Protein AF-A0A958S852-F1 (afdb_monomer_lite)

Structure (mmCIF, N/CA/C/O backbone):
data_AF-A0A958S852-F1
#
_entry.id   AF-A0A958S852-F1
#
loop_
_atom_site.group_PDB
_atom_site.id
_atom_site.type_symbol
_atom_site.label_atom_id
_atom_site.label_alt_id
_atom_site.label_comp_id
_atom_site.label_asym_id
_atom_site.label_entity_id
_atom_site.label_seq_id
_atom_site.pdbx_PDB_ins_code
_atom_site.Cartn_x
_atom_site.Cartn_y
_atom_site.Cartn_z
_atom_site.occupancy
_atom_site.B_iso_or_equiv
_atom_site.auth_seq_id
_atom_site.auth_comp_id
_atom_site.auth_asym_id
_atom_site.auth_atom_id
_atom_site.pdbx_PDB_model_num
ATOM 1 N N . MET A 1 1 ? 27.160 20.686 -29.034 1.00 54.41 1 MET A N 1
ATOM 2 C CA . MET A 1 1 ? 25.926 20.322 -29.774 1.00 54.41 1 MET A CA 1
ATOM 3 C C . MET A 1 1 ? 26.175 19.845 -31.210 1.00 54.41 1 MET A C 1
ATOM 5 O O . MET A 1 1 ? 25.587 18.840 -31.578 1.00 54.41 1 MET A O 1
ATOM 9 N N . LYS A 1 2 ? 27.067 20.463 -32.007 1.00 54.06 2 LYS A N 1
ATOM 10 C CA . LYS A 1 2 ? 27.358 20.031 -33.400 1.00 54.06 2 LYS A CA 1
ATOM 11 C C . LYS A 1 2 ? 27.886 18.588 -33.536 1.00 54.06 2 LYS A C 1
ATOM 13 O O . LYS A 1 2 ? 27.502 17.888 -34.464 1.00 54.06 2 LYS A O 1
ATOM 18 N N . ASN A 1 3 ? 28.675 18.115 -32.569 1.00 55.41 3 ASN A N 1
ATOM 19 C CA . ASN A 1 3 ? 29.238 16.756 -32.592 1.00 55.41 3 ASN A CA 1
ATOM 20 C C . ASN A 1 3 ? 28.177 15.661 -32.391 1.00 55.41 3 ASN A C 1
ATOM 22 O O . ASN A 1 3 ? 28.313 14.577 -32.943 1.00 55.41 3 ASN A O 1
ATOM 26 N N . PHE A 1 4 ? 27.105 15.954 -31.645 1.00 66.19 4 PHE A N 1
ATOM 27 C CA . PHE A 1 4 ? 26.004 15.013 -31.433 1.00 66.19 4 PHE A CA 1
ATOM 28 C C . PHE A 1 4 ? 25.201 14.810 -32.721 1.00 66.19 4 PHE A C 1
ATOM 30 O O . PHE A 1 4 ? 24.897 13.682 -33.077 1.00 66.19 4 PHE A O 1
ATOM 37 N N . PHE A 1 5 ? 24.936 15.890 -33.462 1.00 67.00 5 PHE A N 1
ATOM 38 C CA . PHE A 1 5 ? 24.214 15.830 -34.735 1.00 67.00 5 PHE A CA 1
ATOM 39 C C . PHE A 1 5 ? 25.007 15.089 -35.823 1.00 67.00 5 PHE A C 1
ATOM 41 O O . PHE A 1 5 ? 24.446 14.285 -36.559 1.00 67.00 5 PHE A O 1
ATOM 48 N N . PHE A 1 6 ? 26.327 15.302 -35.884 1.00 65.06 6 PHE A N 1
ATOM 49 C CA . PHE A 1 6 ? 27.189 14.590 -36.830 1.00 65.06 6 PHE A CA 1
ATOM 50 C C . PHE A 1 6 ? 27.281 13.092 -36.509 1.00 65.06 6 PHE A C 1
ATOM 52 O O . PHE A 1 6 ? 27.194 12.267 -37.412 1.00 65.06 6 PHE A O 1
ATOM 59 N N . PHE A 1 7 ? 27.371 12.745 -35.219 1.00 63.88 7 PHE A N 1
ATOM 60 C CA . PHE A 1 7 ? 27.305 11.358 -34.760 1.00 63.88 7 PHE A CA 1
ATOM 61 C C . PHE A 1 7 ? 25.957 10.714 -35.104 1.00 63.88 7 PHE A C 1
ATOM 63 O O . PHE A 1 7 ? 25.919 9.572 -35.536 1.00 63.88 7 PHE A O 1
ATOM 70 N N . LEU A 1 8 ? 24.855 11.457 -34.985 1.00 66.62 8 LEU A N 1
ATOM 71 C CA . LEU A 1 8 ? 23.519 10.972 -35.329 1.00 66.62 8 LEU A CA 1
ATOM 72 C C . LEU A 1 8 ? 23.391 10.680 -36.834 1.00 66.62 8 LEU A C 1
ATOM 74 O O . LEU A 1 8 ? 22.874 9.630 -37.196 1.00 66.62 8 LEU A O 1
ATOM 78 N N . CYS A 1 9 ? 23.926 11.544 -37.705 1.00 63.59 9 CYS A N 1
ATOM 79 C CA . CYS A 1 9 ? 23.929 11.327 -39.158 1.00 63.59 9 CYS A CA 1
ATOM 80 C C . CYS A 1 9 ? 24.750 10.102 -39.584 1.00 63.59 9 CYS A C 1
ATOM 82 O O . CYS A 1 9 ? 24.249 9.268 -40.335 1.00 63.59 9 CYS A O 1
ATOM 84 N N . THR A 1 10 ? 25.985 9.956 -39.091 1.00 66.62 10 THR A N 1
ATOM 85 C CA . THR A 1 10 ? 26.828 8.797 -39.441 1.00 66.62 10 THR A CA 1
ATOM 86 C C . THR A 1 10 ? 26.272 7.495 -38.863 1.00 66.62 10 THR A C 1
ATOM 88 O O . THR A 1 10 ? 26.374 6.434 -39.483 1.00 66.62 10 THR A O 1
ATOM 91 N N . PHE A 1 11 ? 25.625 7.570 -37.698 1.00 66.69 11 PHE A N 1
ATOM 92 C CA . PHE A 1 11 ? 24.935 6.439 -37.089 1.00 66.69 11 PHE A CA 1
ATOM 93 C C . PHE A 1 11 ? 23.698 6.029 -37.899 1.00 66.69 11 PHE A C 1
ATOM 95 O O . PHE A 1 11 ? 23.511 4.838 -38.135 1.00 66.69 11 PHE A O 1
ATOM 102 N N . ILE A 1 12 ? 22.913 6.992 -38.403 1.00 69.88 12 ILE A N 1
ATOM 103 C CA . ILE A 1 12 ? 21.781 6.737 -39.309 1.00 69.88 12 ILE A CA 1
ATOM 104 C C . ILE A 1 12 ? 22.260 6.076 -40.606 1.00 69.88 12 ILE A C 1
ATOM 106 O O . ILE A 1 12 ? 21.684 5.073 -41.009 1.00 69.88 12 ILE A O 1
ATOM 110 N N . GLU A 1 13 ? 23.323 6.577 -41.237 1.00 72.00 13 GLU A N 1
ATOM 111 C CA . GLU A 1 13 ? 23.835 6.046 -42.510 1.00 72.00 13 GLU A CA 1
ATOM 112 C C . GLU A 1 13 ? 24.372 4.605 -42.373 1.00 72.00 13 GLU A C 1
ATOM 114 O O . GLU A 1 13 ? 24.123 3.741 -43.216 1.00 72.00 13 GLU A O 1
ATOM 119 N N . SER A 1 14 ? 25.044 4.308 -41.256 1.00 69.25 14 SER A N 1
ATOM 120 C CA . SER A 1 14 ? 25.561 2.970 -40.932 1.00 69.25 14 SER A CA 1
ATOM 121 C C . SER A 1 14 ? 24.456 1.966 -40.568 1.00 69.25 14 SER A C 1
ATOM 123 O O . SER A 1 14 ? 24.545 0.778 -40.892 1.00 69.25 14 SER A O 1
ATOM 125 N N . ILE A 1 15 ? 23.386 2.438 -39.921 1.00 65.56 15 ILE A N 1
ATOM 126 C CA . ILE A 1 15 ? 22.207 1.629 -39.590 1.00 65.56 15 ILE A CA 1
ATOM 127 C C . ILE A 1 15 ? 21.334 1.387 -40.822 1.00 65.56 15 ILE A C 1
ATOM 129 O O . ILE A 1 15 ? 20.879 0.263 -41.016 1.00 65.56 15 ILE A O 1
ATOM 133 N N . LEU A 1 16 ? 21.155 2.386 -41.690 1.00 73.38 16 LEU A N 1
ATOM 134 C CA . LEU A 1 16 ? 20.306 2.292 -42.878 1.00 73.38 16 LEU A CA 1
ATOM 135 C C . LEU A 1 16 ? 20.867 1.318 -43.929 1.00 73.38 16 LEU A C 1
ATOM 137 O O . LEU A 1 16 ? 20.099 0.605 -44.569 1.00 73.38 16 LEU A O 1
ATOM 141 N N . ASN A 1 17 ? 22.196 1.208 -44.039 1.00 76.38 17 ASN A N 1
ATOM 142 C CA . ASN A 1 17 ? 22.864 0.245 -44.927 1.00 76.38 17 ASN A CA 1
ATOM 143 C C . ASN A 1 17 ? 22.760 -1.225 -44.462 1.00 76.38 17 ASN A C 1
ATOM 145 O O . ASN A 1 17 ? 23.129 -2.134 -45.205 1.00 76.38 17 ASN A O 1
ATOM 149 N N . HIS A 1 18 ? 22.233 -1.492 -43.259 1.00 77.88 18 HIS A N 1
ATOM 150 C CA . HIS A 1 18 ? 22.014 -2.846 -42.747 1.00 77.88 18 HIS A CA 1
ATOM 151 C C . HIS A 1 18 ? 20.579 -3.024 -42.216 1.00 77.88 18 HIS A C 1
ATOM 153 O O . HIS A 1 18 ? 20.338 -2.828 -41.020 1.00 77.88 18 HIS A O 1
ATOM 159 N N . PRO A 1 19 ? 19.626 -3.497 -43.048 1.00 76.62 19 PRO A N 1
ATOM 160 C CA . PRO A 1 19 ? 18.204 -3.567 -42.687 1.00 76.62 19 PRO A CA 1
ATOM 161 C C . PRO A 1 19 ? 17.929 -4.434 -41.447 1.00 76.62 19 PRO A C 1
ATOM 163 O O . PRO A 1 19 ? 17.033 -4.139 -40.661 1.00 76.62 19 PRO A O 1
ATOM 166 N N . ILE A 1 20 ? 18.751 -5.459 -41.204 1.00 83.06 20 ILE A N 1
ATOM 167 C CA . ILE A 1 20 ? 18.640 -6.329 -40.023 1.00 83.06 20 ILE A CA 1
ATOM 168 C C . ILE A 1 20 ? 18.916 -5.558 -38.720 1.00 83.06 20 ILE A C 1
ATOM 170 O O . ILE A 1 20 ? 18.243 -5.790 -37.718 1.00 83.06 20 ILE A O 1
ATOM 174 N N . LYS A 1 21 ? 19.866 -4.611 -38.716 1.00 82.38 21 LYS A N 1
ATOM 175 C CA . LYS A 1 21 ? 20.180 -3.805 -37.523 1.00 82.38 21 LYS A CA 1
ATOM 176 C C . LYS A 1 21 ? 19.050 -2.823 -37.203 1.00 82.38 21 LYS A C 1
ATOM 178 O O . LYS A 1 21 ? 18.729 -2.636 -36.033 1.00 82.38 21 LYS A O 1
ATOM 183 N N . VAL A 1 22 ? 18.413 -2.259 -38.234 1.00 83.50 22 VAL A N 1
ATOM 184 C CA . VAL A 1 22 ? 17.230 -1.389 -38.098 1.00 83.50 22 VAL A CA 1
ATOM 185 C C . VAL A 1 22 ? 16.071 -2.147 -37.459 1.00 83.50 22 VAL A C 1
ATOM 187 O O . VAL A 1 22 ? 15.443 -1.634 -36.537 1.00 83.50 22 VAL A O 1
ATOM 190 N N . ILE A 1 23 ? 15.809 -3.377 -37.915 1.00 84.69 23 ILE A N 1
ATOM 191 C CA . ILE A 1 23 ? 14.730 -4.216 -37.377 1.00 84.69 23 ILE A CA 1
ATOM 192 C C . ILE A 1 23 ? 14.952 -4.482 -35.888 1.00 84.69 23 ILE A C 1
ATOM 194 O O . ILE A 1 23 ? 14.036 -4.274 -35.098 1.00 84.69 23 ILE A O 1
ATOM 198 N N . TRP A 1 24 ? 16.166 -4.865 -35.482 1.00 88.44 24 TRP A N 1
ATOM 199 C CA . TRP A 1 24 ? 16.479 -5.081 -34.066 1.00 88.44 24 TRP A CA 1
ATOM 200 C C . TRP A 1 24 ? 16.357 -3.811 -33.226 1.00 88.44 24 TRP A C 1
ATOM 202 O O . TRP A 1 24 ? 15.833 -3.870 -32.118 1.00 88.44 24 TRP A O 1
ATOM 212 N N . LEU A 1 25 ? 16.790 -2.662 -33.748 1.00 86.25 25 LEU A N 1
ATOM 213 C CA . LEU A 1 25 ? 16.666 -1.381 -33.055 1.00 86.25 25 LEU A CA 1
ATOM 214 C C . LEU A 1 25 ? 15.196 -0.976 -32.869 1.00 86.25 25 LEU A C 1
ATOM 216 O O . LEU A 1 25 ? 14.805 -0.564 -31.780 1.00 86.25 25 LEU A O 1
ATOM 220 N N . CYS A 1 26 ? 14.379 -1.120 -33.914 1.00 85.62 26 CYS A N 1
ATOM 221 C CA . CYS A 1 26 ? 12.953 -0.811 -33.872 1.00 85.62 26 CYS A CA 1
ATOM 222 C C . CYS A 1 26 ? 12.206 -1.763 -32.928 1.00 85.62 26 CYS A C 1
ATOM 224 O O . CYS A 1 26 ? 11.393 -1.321 -32.122 1.00 85.62 26 CYS A O 1
ATOM 226 N N . LEU A 1 27 ? 12.545 -3.055 -32.960 1.00 88.75 27 LEU A N 1
ATOM 227 C CA . LEU A 1 27 ? 11.972 -4.066 -32.075 1.00 88.75 27 LEU A CA 1
ATOM 228 C C . LEU A 1 27 ? 12.349 -3.806 -30.615 1.00 88.75 27 LEU A C 1
ATOM 230 O O . LEU A 1 27 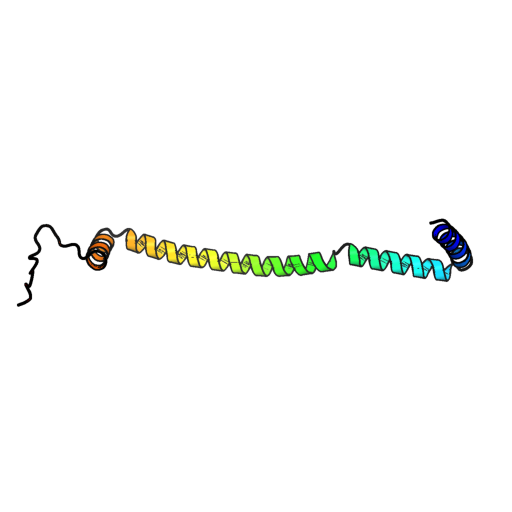? 11.483 -3.853 -29.748 1.00 88.75 27 LEU A O 1
ATOM 234 N N . LEU A 1 28 ? 13.610 -3.460 -30.346 1.00 91.56 28 LEU A N 1
ATOM 235 C CA . LEU A 1 28 ? 14.060 -3.060 -29.015 1.00 91.56 28 LEU A CA 1
ATOM 236 C C . LEU A 1 28 ? 13.299 -1.820 -28.528 1.00 91.56 28 LEU A C 1
ATOM 238 O O . LEU A 1 28 ? 12.816 -1.798 -27.401 1.00 91.56 28 LEU A O 1
ATOM 242 N N . PHE A 1 29 ? 13.155 -0.805 -29.379 1.00 89.94 29 PHE A N 1
ATOM 243 C CA . PHE A 1 29 ? 12.456 0.426 -29.022 1.00 89.94 29 PHE A CA 1
ATOM 244 C C . PHE A 1 29 ? 10.964 0.187 -28.767 1.00 89.94 29 PHE A C 1
ATOM 246 O O . PHE A 1 29 ? 10.435 0.670 -27.771 1.00 89.94 29 PHE A O 1
ATOM 253 N N . ALA A 1 30 ? 10.302 -0.612 -29.607 1.00 86.62 30 ALA A N 1
ATOM 254 C CA . ALA A 1 30 ? 8.913 -1.020 -29.417 1.00 86.62 30 ALA A CA 1
ATOM 255 C C . ALA A 1 30 ? 8.729 -1.836 -28.130 1.00 86.62 30 ALA A C 1
ATOM 257 O O . ALA A 1 30 ? 7.774 -1.614 -27.393 1.00 86.62 30 ALA A O 1
ATOM 258 N N . PHE A 1 31 ? 9.666 -2.735 -27.820 1.00 86.88 31 PHE A N 1
ATOM 259 C CA . PHE A 1 31 ? 9.638 -3.533 -26.597 1.00 86.88 31 PHE A CA 1
A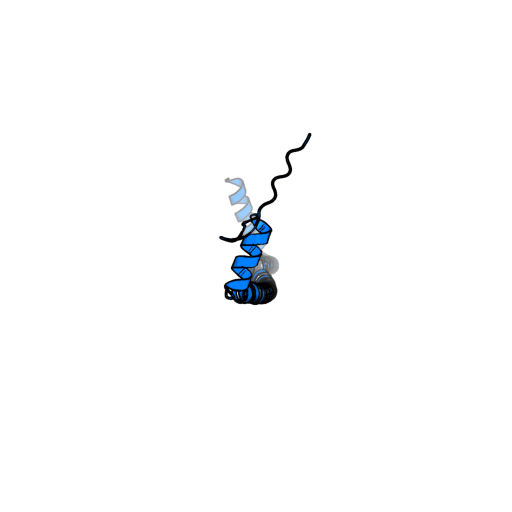TOM 260 C C . PHE A 1 31 ? 9.807 -2.666 -25.344 1.00 86.88 31 PHE A C 1
ATOM 262 O O . PHE A 1 31 ? 9.070 -2.828 -24.374 1.00 86.88 31 PHE A O 1
ATOM 269 N N . ILE A 1 32 ? 10.726 -1.695 -25.382 1.00 88.00 32 ILE A N 1
ATOM 270 C CA . ILE A 1 32 ? 10.893 -0.705 -24.310 1.00 88.00 32 ILE A CA 1
ATOM 271 C C . ILE A 1 32 ? 9.625 0.135 -24.157 1.00 88.00 32 ILE A C 1
ATOM 273 O O . ILE A 1 32 ? 9.191 0.349 -23.032 1.00 88.00 32 ILE A O 1
ATOM 277 N N . ASN A 1 33 ? 9.021 0.586 -25.259 1.00 84.06 33 ASN A N 1
ATOM 278 C CA . ASN A 1 33 ? 7.801 1.393 -25.233 1.00 84.06 33 ASN A CA 1
ATOM 279 C C . ASN A 1 33 ? 6.630 0.615 -24.609 1.00 84.06 33 ASN A C 1
ATOM 281 O O . ASN A 1 33 ? 5.987 1.108 -23.693 1.00 84.06 33 ASN A O 1
ATOM 285 N N . LEU A 1 34 ? 6.456 -0.650 -25.001 1.00 82.25 34 LEU A N 1
ATOM 286 C CA . LEU A 1 34 ? 5.432 -1.545 -24.457 1.00 82.25 34 LEU A CA 1
ATOM 287 C C . LEU A 1 34 ? 5.612 -1.812 -22.952 1.00 82.25 34 LEU A C 1
ATOM 289 O O . LEU A 1 34 ? 4.638 -1.911 -22.207 1.00 82.25 34 LEU A O 1
ATOM 293 N N . ILE A 1 35 ? 6.860 -1.938 -22.490 1.00 81.94 35 ILE A N 1
ATOM 294 C CA . ILE A 1 35 ? 7.168 -2.078 -21.060 1.00 81.94 35 ILE A CA 1
ATOM 295 C C . ILE A 1 35 ? 6.948 -0.749 -20.323 1.00 81.94 35 ILE A C 1
ATOM 297 O O . ILE A 1 35 ? 6.422 -0.748 -19.209 1.00 81.94 35 ILE A O 1
ATOM 301 N N . ALA A 1 36 ? 7.328 0.375 -20.936 1.00 75.06 36 ALA A N 1
ATOM 302 C CA . ALA A 1 36 ? 7.205 1.716 -20.370 1.00 75.06 36 ALA A CA 1
ATOM 303 C C . ALA A 1 36 ? 5.749 2.193 -20.262 1.00 75.06 36 ALA A C 1
ATOM 305 O O . ALA A 1 36 ? 5.425 2.876 -19.293 1.00 75.06 36 ALA A O 1
ATOM 306 N N . ASP A 1 37 ? 4.867 1.765 -21.173 1.00 75.75 37 ASP A N 1
ATOM 307 C CA . ASP A 1 37 ? 3.414 1.985 -21.093 1.00 75.75 37 ASP A CA 1
ATOM 308 C C . ASP A 1 37 ? 2.812 1.428 -19.797 1.00 75.75 37 ASP A C 1
ATOM 310 O O . ASP A 1 37 ? 1.685 1.751 -19.427 1.00 75.75 37 ASP A O 1
ATOM 314 N N . GLY A 1 38 ? 3.553 0.584 -19.071 1.00 71.12 38 GLY A N 1
ATOM 315 C CA . GLY A 1 38 ? 3.222 0.233 -17.698 1.00 71.12 38 GLY A CA 1
ATOM 316 C C . GLY A 1 38 ? 1.975 -0.637 -17.582 1.00 71.12 38 GLY A C 1
ATOM 317 O O . GLY A 1 38 ? 1.566 -0.934 -16.467 1.00 71.12 38 GLY A O 1
ATOM 318 N N . THR A 1 39 ? 1.407 -1.111 -18.695 1.00 77.94 39 THR A N 1
ATOM 319 C CA . THR A 1 39 ? 0.195 -1.949 -18.739 1.00 77.94 39 THR A CA 1
ATOM 320 C C . THR A 1 39 ? 0.314 -3.171 -17.825 1.00 77.94 39 THR A C 1
ATOM 322 O O . THR A 1 39 ? -0.612 -3.488 -17.081 1.00 77.94 39 THR A O 1
ATOM 325 N N . LEU A 1 40 ? 1.479 -3.826 -17.802 1.00 71.88 40 LEU A N 1
ATOM 326 C CA . LEU A 1 40 ? 1.729 -4.978 -16.926 1.00 71.88 40 LEU A CA 1
ATOM 327 C C . LEU A 1 40 ? 1.772 -4.584 -15.440 1.00 71.88 40 LEU A C 1
ATOM 329 O O . LEU A 1 40 ? 1.238 -5.294 -14.588 1.00 71.88 40 LEU A O 1
ATOM 333 N N . ILE A 1 41 ? 2.364 -3.429 -15.130 1.00 77.50 41 ILE A N 1
ATOM 334 C CA . ILE A 1 41 ? 2.446 -2.882 -13.767 1.00 77.50 41 ILE A CA 1
ATOM 335 C C . ILE A 1 41 ? 1.054 -2.433 -13.297 1.00 77.50 41 ILE A C 1
ATOM 337 O O . ILE A 1 41 ? 0.663 -2.657 -12.150 1.00 77.50 41 ILE A O 1
ATOM 341 N N . GLN A 1 42 ? 0.272 -1.840 -14.195 1.00 79.38 42 GLN A N 1
ATOM 342 C CA . GLN A 1 42 ? -1.077 -1.364 -13.933 1.00 79.38 42 GLN A CA 1
ATOM 343 C C . GLN A 1 42 ? -2.027 -2.537 -13.682 1.00 79.38 42 GLN A C 1
ATOM 345 O O . GLN A 1 42 ? -2.781 -2.510 -12.715 1.00 79.38 42 GLN A O 1
ATOM 350 N N . LEU A 1 43 ? -1.914 -3.617 -14.460 1.00 79.12 43 LEU A N 1
ATOM 351 C CA . LEU A 1 43 ? -2.702 -4.832 -14.260 1.00 79.12 43 LEU A CA 1
ATOM 352 C C . LEU A 1 43 ? -2.375 -5.513 -12.921 1.00 79.12 43 LEU A C 1
ATOM 354 O O . LEU A 1 43 ? -3.278 -5.916 -12.185 1.00 79.12 43 LEU A O 1
ATOM 358 N N . TRP A 1 44 ? -1.089 -5.595 -12.565 1.00 79.88 44 TRP A N 1
ATOM 359 C CA . TRP A 1 44 ? -0.668 -6.178 -11.290 1.00 79.88 44 TRP A CA 1
ATOM 360 C C . TRP A 1 44 ? -1.103 -5.332 -10.086 1.00 79.88 44 TRP A C 1
ATOM 362 O O . TRP A 1 44 ? -1.606 -5.867 -9.094 1.00 79.88 44 TRP A O 1
ATOM 372 N N . SER A 1 45 ? -0.968 -4.006 -10.182 1.00 81.31 45 SER A N 1
ATOM 373 C CA . SER A 1 45 ? -1.422 -3.097 -9.126 1.00 81.31 45 SER A CA 1
ATOM 374 C C . SER A 1 45 ? -2.946 -3.096 -8.984 1.00 81.31 45 SER A C 1
ATOM 376 O O . SER A 1 45 ? -3.438 -3.073 -7.860 1.00 81.31 45 SER A O 1
ATOM 378 N N . LEU A 1 46 ? -3.704 -3.228 -10.079 1.00 81.88 46 LEU A N 1
ATOM 379 C CA . LEU A 1 46 ? -5.165 -3.306 -10.047 1.00 81.88 46 LEU A CA 1
ATOM 380 C C . LEU A 1 46 ? -5.658 -4.531 -9.264 1.00 81.88 46 LEU A C 1
ATOM 382 O O . LEU A 1 46 ? -6.537 -4.398 -8.413 1.00 81.88 46 LEU A O 1
ATOM 386 N N . ASN A 1 47 ? -5.050 -5.701 -9.481 1.00 82.00 47 ASN A N 1
ATOM 387 C CA . ASN A 1 47 ? -5.418 -6.912 -8.745 1.00 82.00 47 ASN A CA 1
ATOM 388 C C . ASN A 1 47 ? -5.089 -6.800 -7.244 1.00 82.00 47 ASN A C 1
ATOM 390 O O . ASN A 1 47 ? -5.898 -7.160 -6.391 1.00 82.00 47 ASN A O 1
ATOM 394 N N . ARG A 1 48 ? -3.929 -6.223 -6.904 1.00 81.62 48 ARG A N 1
ATOM 395 C CA . ARG A 1 48 ? -3.560 -5.937 -5.506 1.00 81.62 48 ARG A CA 1
ATOM 396 C C . ARG A 1 48 ? -4.483 -4.912 -4.849 1.00 81.62 48 ARG A C 1
ATOM 398 O O . ARG A 1 48 ? -4.780 -5.022 -3.661 1.00 81.62 48 ARG A O 1
ATOM 405 N N . ASN A 1 49 ? -4.945 -3.922 -5.605 1.00 83.88 49 ASN A N 1
ATOM 406 C CA . ASN A 1 49 ? -5.862 -2.905 -5.104 1.00 83.88 49 ASN A CA 1
ATOM 407 C C . ASN A 1 49 ? -7.244 -3.492 -4.799 1.00 83.88 49 ASN A C 1
ATOM 409 O O . ASN A 1 49 ? -7.841 -3.111 -3.796 1.00 83.88 49 ASN A O 1
ATOM 413 N N . LEU A 1 50 ? -7.722 -4.457 -5.591 1.00 83.75 50 LEU A N 1
ATOM 414 C CA . LEU A 1 50 ? -8.965 -5.175 -5.295 1.00 83.75 50 LEU A CA 1
ATOM 415 C C . LEU A 1 50 ? -8.890 -5.936 -3.965 1.00 83.75 50 LEU A C 1
ATOM 417 O O . LEU A 1 50 ? -9.791 -5.806 -3.139 1.00 83.75 50 LEU A O 1
ATOM 421 N N . GLU A 1 51 ? -7.797 -6.663 -3.726 1.00 85.62 51 GLU A N 1
ATOM 422 C CA . GLU A 1 51 ? -7.563 -7.402 -2.475 1.00 85.62 51 GLU A CA 1
ATOM 423 C C . GLU A 1 51 ? -7.535 -6.462 -1.252 1.00 85.62 51 GLU A C 1
ATOM 425 O O . GLU A 1 51 ? -8.169 -6.721 -0.223 1.00 85.62 51 GLU A O 1
ATOM 430 N N . ARG A 1 52 ? -6.867 -5.306 -1.383 1.00 87.12 52 ARG A N 1
ATOM 431 C CA . ARG A 1 52 ? -6.846 -4.269 -0.339 1.00 87.12 52 ARG A CA 1
ATOM 432 C C . ARG A 1 52 ? -8.231 -3.688 -0.075 1.00 87.12 52 ARG A C 1
ATOM 434 O O . ARG A 1 52 ? -8.647 -3.626 1.076 1.00 87.12 52 ARG A O 1
ATOM 441 N N . LEU A 1 53 ? -8.962 -3.301 -1.120 1.00 85.75 53 LEU A N 1
ATOM 442 C CA . LEU A 1 53 ? -10.297 -2.711 -0.984 1.00 85.75 53 LEU A CA 1
ATOM 443 C C . LEU A 1 53 ? -11.295 -3.680 -0.345 1.00 85.75 53 LEU A C 1
ATOM 445 O O . LEU A 1 53 ? -12.111 -3.266 0.479 1.00 85.75 53 LEU A O 1
ATOM 449 N N . GLN A 1 54 ? -11.219 -4.969 -0.677 1.00 89.00 54 GLN A N 1
ATOM 450 C CA . GLN A 1 54 ? -12.030 -5.994 -0.021 1.00 89.00 54 GLN A CA 1
ATOM 451 C C . GLN A 1 54 ? -11.711 -6.093 1.472 1.00 89.00 54 GLN A C 1
ATOM 453 O O . GLN A 1 54 ? -12.631 -6.125 2.290 1.00 89.00 54 GLN A O 1
ATOM 458 N N . THR A 1 55 ? -10.428 -6.076 1.830 1.00 90.00 55 THR A N 1
ATOM 459 C CA . THR A 1 55 ? -9.983 -6.139 3.229 1.00 90.00 55 THR A CA 1
ATOM 460 C C . THR A 1 55 ? -10.443 -4.914 4.023 1.00 90.00 55 THR A C 1
ATOM 462 O O . THR A 1 55 ? -11.026 -5.057 5.097 1.00 90.00 55 THR A O 1
ATOM 465 N N . GLU A 1 56 ? -10.276 -3.712 3.469 1.00 87.50 56 GLU A N 1
ATOM 466 C CA . GLU A 1 56 ? -10.746 -2.468 4.092 1.00 87.50 56 GLU A CA 1
ATOM 467 C C . GLU A 1 56 ? -12.272 -2.450 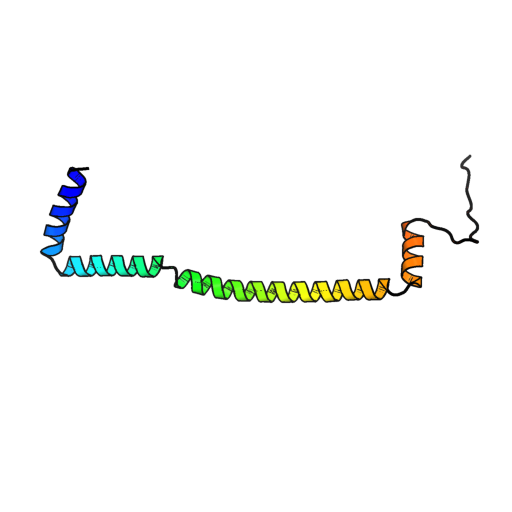4.242 1.00 87.50 56 GLU A C 1
ATOM 469 O O . GLU A 1 56 ? -12.794 -2.082 5.291 1.00 87.50 56 GLU A O 1
ATOM 474 N N . THR A 1 57 ? -13.012 -2.939 3.242 1.00 87.00 57 THR A N 1
ATOM 475 C CA . THR A 1 57 ? -14.478 -3.036 3.326 1.00 87.00 57 THR A CA 1
ATOM 476 C C . THR A 1 57 ? -14.920 -3.955 4.466 1.00 87.00 57 THR A C 1
ATOM 478 O O . THR A 1 57 ? -15.882 -3.648 5.170 1.00 87.00 57 THR A O 1
ATOM 481 N N . GLN A 1 58 ? -14.234 -5.083 4.668 1.00 89.69 58 GLN A N 1
ATOM 482 C CA . GLN A 1 58 ? -14.532 -5.990 5.779 1.00 89.69 58 GLN A CA 1
ATOM 483 C C . GLN A 1 58 ? -14.222 -5.3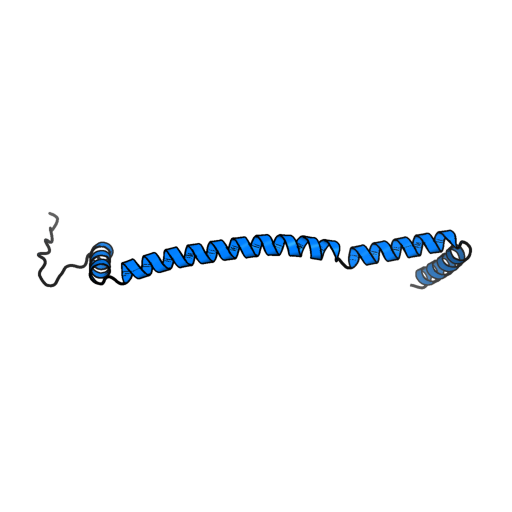42 7.131 1.00 89.69 58 GLN A C 1
ATOM 485 O O . GLN A 1 58 ? -15.045 -5.406 8.044 1.00 89.69 58 GLN A O 1
ATOM 490 N N . LYS A 1 59 ? -13.087 -4.647 7.239 1.00 90.88 59 LYS A N 1
ATOM 491 C CA . LYS A 1 59 ? -12.689 -3.934 8.456 1.00 90.88 59 LYS A CA 1
ATOM 492 C C . LYS A 1 59 ? -13.689 -2.840 8.835 1.00 90.88 59 LYS A C 1
ATOM 494 O O . LYS A 1 59 ? -14.133 -2.786 9.978 1.00 90.88 59 LYS A O 1
ATOM 499 N N . VAL A 1 60 ? -14.108 -2.021 7.870 1.00 88.06 60 VAL A N 1
ATOM 500 C CA . VAL A 1 60 ? -15.112 -0.967 8.088 1.00 88.06 60 VAL A CA 1
ATOM 501 C C . VAL A 1 60 ? -16.453 -1.565 8.515 1.00 88.06 60 VAL A C 1
ATOM 503 O O . VAL A 1 60 ? -17.099 -1.042 9.419 1.00 88.06 60 VAL A O 1
ATOM 506 N N . LYS A 1 61 ? -16.873 -2.694 7.927 1.00 88.50 61 LYS A N 1
ATOM 507 C CA . LYS A 1 61 ? -18.094 -3.394 8.357 1.00 88.50 61 LYS A CA 1
ATOM 508 C C . LYS A 1 61 ? -18.003 -3.889 9.799 1.00 88.50 61 LYS A C 1
ATOM 510 O O . LYS A 1 61 ? -18.975 -3.743 10.532 1.00 88.50 61 LYS A O 1
ATOM 515 N N . GLN A 1 62 ? -16.866 -4.448 10.207 1.00 88.06 62 GLN A N 1
ATOM 516 C CA . GLN A 1 62 ? -16.660 -4.895 11.588 1.00 88.06 62 GLN A CA 1
ATOM 517 C C . GLN A 1 62 ? -16.716 -3.726 12.575 1.00 88.06 62 GLN A C 1
ATOM 519 O O . GLN A 1 62 ? -17.458 -3.800 13.551 1.00 88.06 62 GLN A O 1
ATOM 524 N N . GLN A 1 63 ? -16.035 -2.621 12.269 1.00 86.88 63 GLN A N 1
ATOM 525 C CA . GLN A 1 63 ? -16.095 -1.399 13.07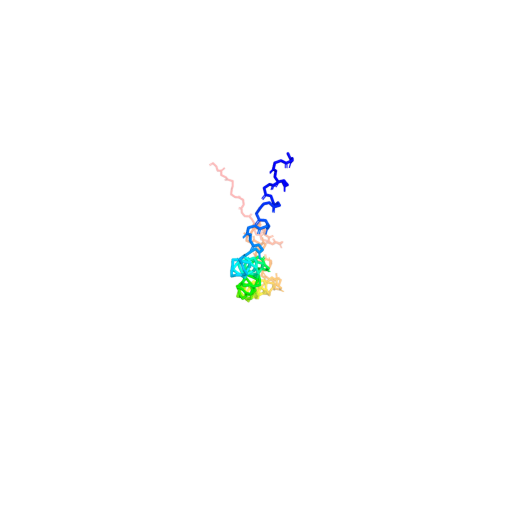7 1.00 86.88 63 GLN A CA 1
ATOM 526 C C . GLN A 1 63 ? -17.524 -0.857 13.188 1.00 86.88 63 GLN A C 1
ATOM 528 O O . GLN A 1 63 ? -17.946 -0.406 14.245 1.00 86.88 63 GLN A O 1
ATOM 533 N N . LEU A 1 64 ? -18.308 -0.938 12.111 1.00 82.62 64 LEU A N 1
ATOM 534 C CA . LEU A 1 64 ? -19.697 -0.490 12.119 1.00 82.62 64 LEU A CA 1
ATOM 535 C C . LEU A 1 64 ? -20.596 -1.367 13.005 1.00 82.62 64 LEU A C 1
ATOM 537 O O . LEU A 1 64 ? -21.537 -0.858 13.609 1.00 82.62 64 LEU A O 1
ATOM 541 N N . VAL A 1 65 ? -20.322 -2.672 13.088 1.00 86.44 65 VAL A N 1
ATOM 542 C CA . VAL A 1 65 ? -21.025 -3.591 14.000 1.00 86.44 65 VAL A CA 1
ATOM 543 C C . VAL A 1 65 ? -20.656 -3.303 15.453 1.00 86.44 65 VAL A C 1
ATOM 545 O O . VAL A 1 65 ? -21.551 -3.234 16.291 1.00 86.44 65 VAL A O 1
ATOM 548 N N . GLU A 1 66 ? -19.375 -3.088 15.741 1.00 83.44 66 GLU A N 1
ATOM 549 C CA . GLU A 1 66 ? -18.881 -2.742 17.079 1.00 83.44 66 GLU A CA 1
ATOM 550 C C . GLU A 1 66 ? -19.501 -1.431 17.578 1.00 83.44 66 GLU A C 1
ATOM 552 O O . GLU A 1 66 ? -20.182 -1.415 18.602 1.00 83.44 66 GLU A O 1
ATOM 557 N N . VAL A 1 67 ? -19.409 -0.369 16.771 1.00 80.12 67 VAL A N 1
ATOM 558 C CA . VAL A 1 67 ? -19.992 0.942 17.089 1.00 80.12 67 VAL A CA 1
ATOM 559 C C . VAL A 1 67 ? -21.512 0.859 17.250 1.00 80.12 67 VAL A C 1
ATOM 561 O O . VAL A 1 67 ? -22.072 1.504 18.132 1.00 80.12 67 VAL A O 1
ATOM 564 N N . ARG A 1 68 ? -22.216 0.053 16.443 1.00 75.75 68 ARG A N 1
ATOM 565 C CA . ARG A 1 68 ? -23.659 -0.173 16.644 1.00 75.75 68 ARG A CA 1
ATOM 566 C C . ARG A 1 68 ? -23.962 -0.898 17.950 1.00 75.75 68 ARG A C 1
ATOM 568 O O . ARG A 1 68 ? -24.947 -0.550 18.590 1.00 75.75 68 ARG A O 1
ATOM 575 N N . GLY A 1 69 ? -23.147 -1.876 18.337 1.00 74.69 69 GLY A N 1
ATOM 576 C CA . GLY A 1 69 ? -23.275 -2.554 19.625 1.00 74.69 69 GLY A CA 1
ATOM 577 C C . GLY A 1 69 ? -23.106 -1.585 20.794 1.00 74.69 69 GLY A C 1
ATOM 578 O O . GLY A 1 69 ? -23.884 -1.630 21.745 1.00 74.69 69 GLY A O 1
ATOM 579 N N . ASP A 1 70 ? -22.157 -0.658 20.693 1.00 70.25 70 ASP A N 1
ATOM 580 C CA . ASP A 1 70 ? -21.933 0.371 21.709 1.00 70.25 70 ASP A CA 1
ATOM 581 C C . ASP A 1 70 ? -23.064 1.399 21.758 1.00 70.25 70 ASP A C 1
ATOM 583 O O . ASP A 1 70 ? -23.523 1.749 22.843 1.00 70.25 70 ASP A O 1
ATOM 587 N N . ILE A 1 71 ? -23.591 1.821 20.603 1.00 69.19 71 ILE A N 1
ATOM 588 C CA . ILE A 1 71 ? -24.787 2.674 20.540 1.00 69.19 71 ILE A CA 1
ATOM 589 C C . ILE A 1 71 ? -25.988 1.958 21.157 1.00 69.19 71 ILE A C 1
ATOM 591 O O . ILE A 1 71 ? -26.771 2.588 21.859 1.00 69.19 71 ILE A O 1
ATOM 595 N N . GLN A 1 72 ? -26.148 0.655 20.925 1.00 64.94 72 GLN A N 1
ATOM 596 C CA . GLN A 1 72 ? -27.267 -0.107 21.471 1.00 64.94 72 GLN A CA 1
ATOM 597 C C . GLN A 1 72 ? -27.184 -0.229 22.999 1.00 64.94 72 GLN A C 1
ATOM 599 O O . GLN A 1 72 ? -28.209 -0.121 23.660 1.00 64.94 72 GLN A O 1
ATOM 604 N N . LYS A 1 73 ? -25.975 -0.352 23.560 1.00 61.03 73 LYS A N 1
ATOM 605 C CA . LYS A 1 73 ? -25.734 -0.270 25.012 1.00 61.03 73 LYS A CA 1
ATOM 606 C C . LYS A 1 73 ? -25.948 1.143 25.562 1.00 61.03 73 LYS A C 1
ATOM 608 O O . LYS A 1 73 ? -26.501 1.299 26.638 1.00 61.03 73 LYS A O 1
ATOM 613 N N . ALA A 1 74 ? -25.535 2.171 24.822 1.00 59.22 74 ALA A N 1
ATOM 614 C CA . ALA A 1 74 ? -25.724 3.572 25.202 1.00 59.22 74 ALA A CA 1
ATOM 615 C C . ALA A 1 74 ? -27.166 4.072 25.002 1.00 59.22 74 ALA A C 1
ATOM 617 O O . ALA A 1 74 ? -27.518 5.133 25.498 1.00 59.22 74 ALA A O 1
ATOM 618 N N . SER A 1 75 ? -28.003 3.342 24.263 1.00 60.91 75 SER A N 1
ATOM 619 C CA . SER A 1 75 ? -29.418 3.686 24.073 1.00 60.91 75 SER A CA 1
ATOM 620 C C . SER A 1 75 ? -30.286 3.271 25.262 1.00 60.91 75 SER A C 1
ATOM 622 O O . SER A 1 75 ? -31.460 3.634 25.290 1.00 60.91 75 SER A O 1
ATOM 624 N N . ASP A 1 76 ? -29.729 2.523 26.220 1.00 65.06 76 ASP A N 1
ATOM 625 C CA . ASP A 1 76 ? -30.396 2.168 27.467 1.00 65.06 76 ASP A CA 1
ATOM 626 C C . ASP A 1 76 ? -30.075 3.245 28.528 1.00 65.06 76 ASP A C 1
ATOM 628 O O . ASP A 1 76 ? -28.921 3.351 28.964 1.00 65.06 76 ASP A O 1
ATOM 632 N N . PRO A 1 77 ? -31.034 4.119 28.893 1.00 65.38 77 PRO A N 1
ATOM 633 C CA . PRO A 1 77 ? -30.775 5.268 29.764 1.00 65.38 77 PRO A CA 1
ATOM 634 C C . PRO A 1 77 ? -30.240 4.864 31.144 1.00 65.38 77 PRO A C 1
ATOM 636 O O . PRO A 1 77 ? -29.369 5.552 31.676 1.00 65.38 77 PRO A O 1
ATOM 639 N N . ASP A 1 78 ? -30.659 3.708 31.661 1.00 67.75 78 ASP A N 1
ATOM 640 C CA . ASP A 1 78 ? -30.196 3.179 32.947 1.00 67.75 78 ASP A CA 1
ATOM 641 C C . ASP A 1 78 ? -28.698 2.804 32.909 1.00 67.75 78 ASP A C 1
ATOM 643 O O . ASP A 1 78 ? -27.967 2.992 33.885 1.00 67.75 78 ASP A O 1
ATOM 647 N N . PHE A 1 79 ? -28.196 2.340 31.756 1.00 67.00 79 PHE A N 1
ATOM 648 C CA . PHE A 1 79 ? -26.782 1.994 31.568 1.00 67.00 79 PHE A CA 1
ATOM 649 C C . PHE A 1 79 ? -25.889 3.236 31.454 1.00 67.00 79 PHE A C 1
ATOM 651 O O . PHE A 1 79 ? -24.767 3.254 31.969 1.00 67.00 79 PHE A O 1
ATOM 658 N N . LEU A 1 80 ? -26.384 4.294 30.802 1.00 66.19 80 LEU A N 1
ATOM 659 C CA . LEU A 1 80 ? -25.700 5.588 30.746 1.00 66.19 80 LEU A CA 1
ATOM 660 C C . LEU A 1 80 ? -25.595 6.227 32.130 1.00 66.19 80 LEU A C 1
ATOM 662 O O . LEU A 1 80 ? -24.530 6.736 32.483 1.00 66.19 80 LEU A O 1
ATOM 666 N N . GLU A 1 81 ? -26.673 6.181 32.912 1.00 68.44 81 GLU A N 1
ATOM 667 C CA . GLU A 1 81 ? -26.688 6.723 34.267 1.00 68.44 81 GLU A CA 1
ATOM 668 C C . GLU A 1 81 ? -25.694 5.976 35.161 1.00 68.44 81 GLU A C 1
ATOM 670 O O . GLU A 1 81 ? -24.907 6.609 35.862 1.00 68.44 81 GLU A O 1
ATOM 675 N N . GLN A 1 82 ? -25.643 4.643 35.069 1.00 72.81 82 GLN A N 1
ATOM 676 C CA . GLN A 1 82 ? -24.686 3.833 35.820 1.00 72.81 82 GLN A CA 1
ATOM 677 C C . GLN A 1 82 ? -23.226 4.113 35.422 1.00 72.81 82 GLN A C 1
ATOM 679 O O . GLN A 1 82 ? -22.388 4.319 36.300 1.00 72.81 82 GLN A O 1
ATOM 684 N N . GLN A 1 83 ? -22.910 4.205 34.124 1.00 70.75 83 GLN A N 1
ATOM 685 C CA . GLN A 1 83 ? -21.550 4.549 33.689 1.00 70.75 83 GLN A CA 1
ATOM 686 C C . GLN A 1 83 ? -21.144 5.982 34.047 1.00 70.75 83 GLN A C 1
ATOM 688 O O . GLN A 1 83 ? -19.977 6.226 34.359 1.00 70.75 83 GLN A O 1
ATOM 693 N N . ALA A 1 84 ? -22.074 6.939 34.015 1.00 73.75 84 ALA A N 1
ATOM 694 C CA . ALA A 1 84 ? -21.803 8.297 34.474 1.00 73.75 84 ALA A CA 1
ATOM 695 C C . ALA A 1 84 ? -21.518 8.321 35.985 1.00 73.75 84 ALA A C 1
ATOM 697 O O . ALA A 1 84 ? -20.574 8.985 36.413 1.00 73.75 84 ALA A O 1
ATOM 698 N N . ARG A 1 85 ? -22.271 7.537 36.768 1.00 74.38 85 ARG A N 1
ATOM 699 C CA . ARG A 1 85 ? -22.072 7.350 38.211 1.00 74.38 85 ARG A CA 1
ATOM 700 C C . ARG A 1 85 ? -20.671 6.830 38.525 1.00 74.38 85 ARG A C 1
ATOM 702 O O . ARG A 1 85 ? -19.940 7.452 39.285 1.00 74.38 85 ARG A O 1
ATOM 709 N N . GLU A 1 86 ? -20.272 5.742 37.869 1.00 75.88 86 GLU A N 1
ATOM 710 C CA . GLU A 1 86 ? -18.979 5.084 38.097 1.00 75.88 86 GLU A CA 1
ATOM 711 C C . GLU A 1 86 ? -17.785 5.929 37.633 1.00 75.88 86 GLU A C 1
ATOM 713 O O . GLU A 1 86 ? -16.723 5.901 38.252 1.00 75.88 86 GLU A O 1
ATOM 718 N N . ARG A 1 87 ? -17.929 6.682 36.535 1.00 76.38 87 ARG A N 1
ATOM 719 C CA . ARG A 1 87 ? -16.808 7.411 35.924 1.00 76.38 87 ARG A CA 1
ATOM 720 C C . ARG A 1 87 ? -16.595 8.812 36.492 1.00 76.38 87 ARG A C 1
ATOM 722 O O . ARG A 1 87 ? -15.476 9.317 36.423 1.00 76.38 87 ARG A O 1
ATOM 729 N N . PHE A 1 88 ? -17.649 9.438 37.006 1.00 76.94 88 PHE A N 1
ATOM 730 C CA . PHE A 1 88 ? -17.611 10.805 37.531 1.00 76.94 88 PHE A CA 1
ATOM 731 C C . PHE A 1 88 ? -17.869 10.886 39.041 1.00 76.94 88 PHE A C 1
ATOM 733 O O . PHE A 1 88 ? -17.949 11.995 39.562 1.00 76.94 88 PHE A O 1
ATOM 740 N N . ASP A 1 89 ? -17.978 9.740 39.724 1.00 71.56 89 ASP A N 1
ATOM 741 C CA . ASP A 1 89 ? -18.259 9.630 41.166 1.00 71.56 89 ASP A CA 1
ATOM 742 C C . ASP A 1 89 ? -19.502 10.441 41.583 1.00 71.56 89 ASP A C 1
ATOM 744 O O . ASP A 1 89 ? -19.547 11.127 42.604 1.00 71.56 89 ASP A O 1
ATOM 748 N N . LEU A 1 90 ? -20.513 10.428 40.709 1.00 71.38 90 LEU A N 1
ATOM 749 C CA . LEU A 1 90 ? -21.751 11.179 40.896 1.00 71.38 90 LEU A CA 1
ATOM 750 C C . LEU A 1 90 ? -22.687 10.395 41.817 1.00 71.38 90 LEU A C 1
ATOM 752 O O . LEU A 1 90 ? -22.895 9.203 41.630 1.00 71.38 90 LEU A O 1
ATOM 756 N N . VAL A 1 91 ? -23.301 11.066 42.782 1.00 69.19 91 VAL A N 1
ATOM 757 C CA . VAL A 1 91 ? -24.259 10.478 43.733 1.00 69.19 91 VAL A CA 1
ATOM 758 C C . VAL A 1 91 ? -25.681 10.945 43.427 1.00 69.19 91 VAL A C 1
ATOM 760 O O . VAL A 1 91 ? -25.866 12.050 42.917 1.00 69.19 91 VAL A O 1
ATOM 763 N N . ASN A 1 92 ? -26.689 10.108 43.696 1.00 69.50 92 ASN A N 1
ATOM 764 C CA . ASN A 1 92 ? -28.087 10.481 43.452 1.00 69.50 92 ASN A CA 1
ATOM 765 C C . ASN A 1 92 ? -28.569 11.573 44.420 1.00 69.50 92 ASN A C 1
ATOM 767 O O . ASN A 1 92 ? -28.027 11.736 45.516 1.00 69.50 92 ASN A O 1
ATOM 771 N N . GLU A 1 93 ? -29.651 12.267 44.046 1.00 64.69 93 GLU A N 1
ATOM 772 C CA . GLU A 1 93 ? -30.414 13.160 44.932 1.00 64.69 93 GLU A CA 1
ATOM 773 C C . GLU A 1 93 ? -31.090 12.338 46.052 1.00 64.69 93 GLU A C 1
ATOM 775 O O . GLU A 1 93 ? -32.282 12.047 46.019 1.00 64.69 93 GLU A O 1
ATOM 780 N N . GLY A 1 94 ? -30.302 11.879 47.025 1.00 63.91 94 GLY A N 1
ATOM 781 C CA . GLY A 1 94 ? -30.753 11.004 48.110 1.00 63.91 94 GLY A CA 1
ATOM 782 C C . GLY A 1 94 ? -29.668 10.124 48.734 1.00 63.91 94 GLY A C 1
ATOM 783 O O . GLY A 1 94 ? -29.913 9.545 49.793 1.00 63.91 94 GLY A O 1
ATOM 784 N N . ASP A 1 95 ? -28.480 10.034 48.131 1.00 65.06 95 ASP A N 1
ATOM 785 C CA . ASP A 1 95 ? -27.406 9.184 48.647 1.00 65.06 95 ASP A CA 1
ATOM 786 C C . ASP A 1 95 ? -26.636 9.851 49.802 1.00 65.06 95 ASP A C 1
ATOM 788 O O . ASP A 1 95 ? -26.271 11.029 49.765 1.00 65.06 95 ASP A O 1
ATOM 792 N N . LEU A 1 96 ? -26.372 9.071 50.855 1.00 63.66 96 LEU A N 1
ATOM 793 C CA . LEU A 1 96 ? -25.596 9.481 52.028 1.00 63.66 96 LEU A CA 1
ATOM 794 C C . LEU A 1 96 ? -24.096 9.447 51.708 1.00 63.66 96 LEU A C 1
ATOM 796 O O . LEU A 1 96 ? -23.473 8.386 51.708 1.00 63.66 96 LEU A O 1
ATOM 800 N N . VAL A 1 97 ? -23.508 10.620 51.473 1.00 65.88 97 VAL A N 1
ATOM 801 C CA . VAL A 1 97 ? -22.060 10.772 51.274 1.00 65.88 97 VAL A CA 1
ATOM 802 C C . VAL A 1 97 ? -21.356 10.843 52.628 1.00 65.88 97 VAL A C 1
ATOM 804 O O . VAL A 1 97 ? -21.560 11.781 53.400 1.00 65.88 97 VAL A O 1
ATOM 807 N N . PHE A 1 98 ? -20.498 9.865 52.916 1.00 66.31 98 PHE A N 1
ATOM 808 C CA . PHE A 1 98 ? -19.657 9.868 54.113 1.00 66.31 98 PHE A CA 1
ATOM 809 C C . PHE A 1 98 ? -18.311 10.530 53.809 1.00 66.31 98 PHE A C 1
ATOM 811 O O . PHE A 1 98 ? -17.457 9.951 53.144 1.00 66.31 98 PHE A O 1
ATOM 818 N N . VAL A 1 99 ? -18.114 11.748 54.319 1.00 70.62 99 VAL A N 1
ATOM 819 C CA . VAL A 1 99 ? -16.813 12.429 54.287 1.00 70.62 99 VAL A CA 1
ATOM 820 C C . VAL A 1 99 ? -16.042 12.029 55.540 1.00 70.62 99 VAL A C 1
ATOM 822 O O . VAL A 1 99 ? -16.369 12.462 56.645 1.00 70.62 99 VAL A O 1
ATOM 825 N N . PHE A 1 100 ? -15.027 11.186 55.382 1.00 71.75 100 PHE A N 1
ATOM 826 C CA . PHE A 1 100 ? -14.113 10.860 56.471 1.00 71.75 100 PHE A CA 1
ATOM 827 C C . PHE A 1 100 ? -13.012 11.924 56.522 1.00 71.75 100 PHE A C 1
ATOM 829 O O . PHE A 1 100 ? -12.213 12.037 55.597 1.00 71.75 100 PHE A O 1
ATOM 836 N N . SER A 1 101 ? -12.991 12.729 57.587 1.00 60.22 101 SER A N 1
ATOM 837 C CA . SER A 1 101 ? -11.868 13.628 57.866 1.00 60.22 101 SER A CA 1
ATOM 838 C C . SER A 1 101 ? -10.737 12.803 58.475 1.00 60.22 101 SER A C 1
ATOM 840 O O . SER A 1 101 ? -10.931 12.188 59.524 1.00 60.22 101 SER A O 1
AT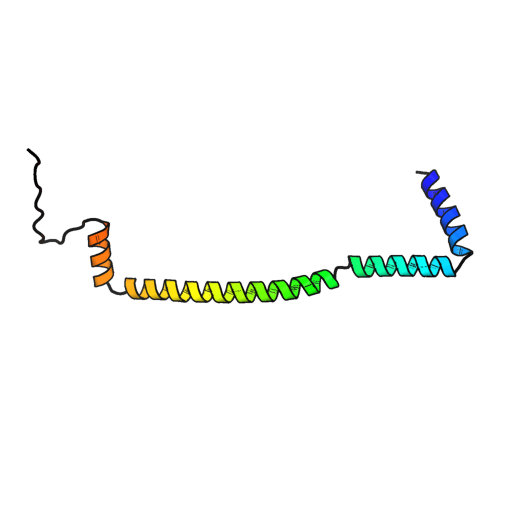OM 842 N N . GLU A 1 102 ? -9.580 12.768 57.816 1.00 64.50 102 GLU A N 1
ATOM 843 C CA . GLU A 1 102 ? -8.368 12.168 58.378 1.00 64.50 102 GLU A CA 1
ATOM 844 C C . GLU A 1 102 ? -7.911 12.985 59.600 1.00 64.50 102 GLU A C 1
ATOM 846 O O . GLU A 1 102 ? -7.877 14.217 59.549 1.00 64.50 102 GLU A O 1
ATOM 851 N N . ASN A 1 103 ? -7.616 12.285 60.702 1.00 50.88 103 ASN A N 1
ATOM 852 C CA . ASN A 1 103 ? -6.946 12.822 61.892 1.00 50.88 103 ASN A CA 1
ATOM 853 C C . ASN A 1 103 ? -5.435 12.633 61.769 1.00 50.88 103 ASN A C 1
ATOM 855 O O . ASN A 1 103 ? -5.034 11.508 61.391 1.00 50.88 103 ASN A O 1
#

pLDDT: mean 75.23, std 9.85, range [50.88, 91.56]

Sequence (103 aa):
MKNFFFFLCTFIESILNHPIKVIWLCLLFAFINLIADGTLIQLWSLNRNLERLQTETQKVKQQLVEVRGDIQKASDPDFLEQQARERFDLVNEGDLVFVFSEN

Radius of gyration: 37.8 Å; chains: 1; bounding box: 60×28×107 Å

Foldseek 3Di:
DVVVVVVVVVVCVVCVVPVVSVVVVVVVVVVVVVVVVCPVVVVVVVVVVVVVVVVVVVVVVVVVVVVVVVVVQVVPVVSVVVVCCVVVVDDDPDDDDDDDDDD

Secondary structure (DSSP, 8-state):
-HHHHHHHHHHHHHHHT-HHHHHHHHHHHHHHHHHHT-HHHHHHHHHHHHHHHHHHHHHHHHHHHHHHHHHHHHTSHHHHHHHHHHHHT---TT---------